Protein AF-A0A847DTK2-F1 (afdb_monomer_lite)

Structure (mmCIF, N/CA/C/O backbone):
data_AF-A0A847DTK2-F1
#
_entry.id   AF-A0A847DTK2-F1
#
loop_
_atom_site.group_PDB
_atom_site.id
_atom_site.type_symbol
_atom_site.label_atom_id
_atom_site.label_alt_id
_atom_site.label_comp_id
_atom_site.label_asym_id
_atom_site.label_entity_id
_atom_site.label_seq_id
_atom_site.pdbx_PDB_ins_code
_atom_site.Cartn_x
_atom_site.Cartn_y
_atom_site.Cartn_z
_atom_site.occupancy
_atom_site.B_iso_or_equiv
_atom_site.auth_seq_id
_atom_site.auth_comp_id
_atom_site.auth_asym_id
_atom_site.auth_atom_id
_atom_site.pdbx_PDB_model_num
ATOM 1 N N . MET A 1 1 ? 12.671 6.058 -15.337 1.00 56.00 1 MET A N 1
ATOM 2 C CA . MET A 1 1 ? 12.911 5.228 -14.127 1.00 56.00 1 MET A CA 1
ATOM 3 C C . MET A 1 1 ? 12.665 5.993 -12.831 1.00 56.00 1 MET A C 1
ATOM 5 O O . MET A 1 1 ? 12.010 5.424 -11.968 1.00 56.00 1 MET A O 1
ATOM 9 N N . ASN A 1 2 ? 13.105 7.254 -12.712 1.00 63.12 2 ASN A N 1
ATOM 10 C CA . ASN A 1 2 ? 12.919 8.051 -11.490 1.00 63.12 2 ASN A CA 1
ATOM 11 C C . ASN A 1 2 ? 11.450 8.276 -11.110 1.00 63.12 2 ASN A C 1
ATOM 13 O O . ASN A 1 2 ? 11.095 8.028 -9.970 1.00 63.12 2 ASN A O 1
ATOM 17 N N . GLU A 1 3 ? 10.576 8.658 -12.047 1.00 69.12 3 GLU A N 1
ATOM 18 C CA . GLU A 1 3 ? 9.178 8.969 -11.697 1.00 69.12 3 GLU A CA 1
ATOM 19 C C . GLU A 1 3 ? 8.407 7.770 -11.137 1.00 69.12 3 GLU A C 1
ATOM 21 O O . GLU A 1 3 ? 7.666 7.918 -10.169 1.00 69.12 3 GLU A O 1
ATOM 26 N N . ILE A 1 4 ? 8.640 6.575 -11.692 1.00 71.06 4 ILE A N 1
ATOM 27 C CA . ILE A 1 4 ? 7.989 5.330 -11.259 1.00 71.06 4 ILE A CA 1
ATOM 28 C C . ILE A 1 4 ? 8.470 4.917 -9.863 1.00 71.06 4 ILE A C 1
ATOM 30 O O . ILE A 1 4 ? 7.670 4.489 -9.039 1.00 71.06 4 ILE A O 1
ATOM 34 N N . ALA A 1 5 ? 9.772 5.055 -9.589 1.00 73.62 5 ALA A N 1
ATOM 35 C CA . ALA A 1 5 ? 10.326 4.775 -8.267 1.00 73.62 5 ALA A CA 1
ATOM 36 C C . ALA A 1 5 ? 9.801 5.770 -7.218 1.00 73.62 5 ALA A C 1
ATOM 38 O O . ALA A 1 5 ? 9.458 5.383 -6.106 1.00 73.62 5 ALA A O 1
ATOM 39 N N . THR A 1 6 ? 9.670 7.047 -7.579 1.00 80.06 6 THR A N 1
ATOM 40 C CA . THR A 1 6 ? 9.105 8.064 -6.686 1.00 80.06 6 THR A CA 1
ATOM 41 C C . THR A 1 6 ? 7.624 7.806 -6.398 1.00 80.06 6 THR A C 1
ATOM 43 O O . THR A 1 6 ? 7.197 7.928 -5.251 1.00 80.06 6 THR A O 1
ATOM 46 N N . THR A 1 7 ? 6.836 7.402 -7.403 1.00 81.38 7 THR A N 1
ATOM 47 C CA . THR A 1 7 ? 5.408 7.087 -7.208 1.00 81.38 7 THR A CA 1
ATOM 48 C C . THR A 1 7 ? 5.202 5.833 -6.372 1.00 81.38 7 THR A C 1
ATOM 50 O O . THR A 1 7 ? 4.340 5.835 -5.494 1.00 81.38 7 THR A O 1
ATOM 53 N N . SER A 1 8 ? 5.995 4.780 -6.577 1.00 82.75 8 SER A N 1
ATOM 54 C CA . SER A 1 8 ? 5.894 3.573 -5.754 1.00 82.75 8 SER A CA 1
ATOM 55 C C . SER A 1 8 ? 6.299 3.827 -4.304 1.00 82.75 8 SER A C 1
ATOM 57 O O . SER A 1 8 ? 5.596 3.384 -3.399 1.00 82.75 8 SER A O 1
ATOM 59 N N . ILE A 1 9 ? 7.358 4.603 -4.060 1.00 85.38 9 ILE A N 1
ATOM 60 C CA . ILE A 1 9 ? 7.744 5.022 -2.705 1.00 85.38 9 ILE A CA 1
ATOM 61 C C . ILE A 1 9 ? 6.614 5.829 -2.054 1.00 85.38 9 ILE A C 1
ATOM 63 O O . ILE A 1 9 ? 6.233 5.540 -0.921 1.00 85.38 9 ILE A O 1
ATOM 67 N N . ALA A 1 10 ? 6.024 6.791 -2.769 1.00 87.31 10 ALA A N 1
ATOM 68 C CA . ALA A 1 10 ? 4.904 7.579 -2.258 1.00 87.31 10 ALA A CA 1
ATOM 69 C C . ALA A 1 10 ? 3.678 6.708 -1.914 1.00 87.31 10 ALA A C 1
ATOM 71 O O . ALA A 1 10 ? 3.062 6.906 -0.865 1.00 87.31 10 ALA A O 1
ATOM 72 N N . LEU A 1 11 ? 3.357 5.711 -2.745 1.00 88.31 11 LEU A N 1
ATOM 73 C CA . LEU A 1 11 ? 2.270 4.754 -2.497 1.00 88.31 11 LEU A CA 1
ATOM 74 C C . LEU A 1 11 ? 2.545 3.860 -1.282 1.00 88.31 11 LEU A C 1
ATOM 76 O O . LEU A 1 11 ? 1.644 3.628 -0.477 1.00 88.31 11 LEU A O 1
ATOM 80 N N . VAL A 1 12 ? 3.789 3.414 -1.097 1.00 89.31 12 VAL A N 1
ATOM 81 C CA . VAL A 1 12 ? 4.211 2.656 0.092 1.00 89.31 12 VAL A CA 1
ATOM 82 C C . VAL A 1 12 ? 4.083 3.523 1.347 1.00 89.31 12 VAL A C 1
ATOM 84 O O . VAL A 1 12 ? 3.491 3.098 2.337 1.00 89.31 12 VAL A O 1
ATOM 87 N N . PHE A 1 13 ? 4.547 4.773 1.319 1.00 91.69 13 PHE A N 1
ATOM 88 C CA . PHE A 1 13 ? 4.356 5.680 2.455 1.00 91.69 13 PHE A CA 1
ATOM 89 C C . PHE A 1 13 ? 2.873 5.928 2.755 1.00 91.69 13 PHE A C 1
ATOM 91 O O . PHE A 1 13 ? 2.468 5.878 3.918 1.00 91.69 13 PHE A O 1
ATOM 98 N N . ALA A 1 14 ? 2.042 6.113 1.728 1.00 91.00 14 ALA A N 1
ATOM 99 C CA . ALA A 1 14 ? 0.601 6.267 1.899 1.00 91.00 14 ALA A CA 1
ATOM 100 C C . ALA A 1 14 ? -0.045 5.011 2.518 1.00 91.00 14 ALA A C 1
ATOM 102 O O . ALA A 1 14 ? -0.840 5.120 3.457 1.00 91.00 14 ALA A O 1
ATOM 103 N N . GLY A 1 15 ? 0.324 3.814 2.053 1.00 90.44 15 GLY A N 1
ATOM 104 C CA . GLY A 1 15 ? -0.149 2.545 2.611 1.00 90.44 15 GLY A CA 1
ATOM 105 C C . GLY A 1 15 ? 0.278 2.336 4.069 1.00 90.44 15 GLY A C 1
ATOM 106 O O . GLY A 1 15 ? -0.543 1.933 4.893 1.00 90.44 15 GLY A O 1
ATOM 107 N N . LEU A 1 16 ? 1.520 2.692 4.419 1.00 92.12 16 LEU A N 1
ATOM 108 C CA . LEU A 1 16 ? 2.026 2.646 5.797 1.00 92.12 16 LEU A CA 1
ATOM 109 C C . LEU A 1 16 ? 1.263 3.601 6.715 1.00 92.12 16 LEU A C 1
ATOM 111 O O . LEU A 1 16 ? 0.825 3.192 7.786 1.00 92.12 16 LEU A O 1
ATOM 115 N N . ILE A 1 17 ? 1.054 4.852 6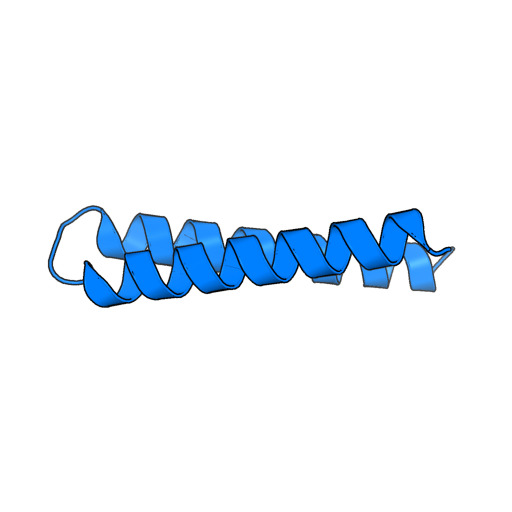.298 1.00 92.69 17 ILE A N 1
ATOM 116 C CA . ILE A 1 17 ? 0.289 5.829 7.086 1.00 92.69 17 ILE A CA 1
ATOM 117 C C . ILE A 1 17 ? -1.143 5.330 7.304 1.00 92.69 17 ILE A C 1
ATOM 119 O O . ILE A 1 17 ? -1.663 5.400 8.417 1.00 92.69 17 ILE A O 1
ATOM 123 N N . THR A 1 18 ? -1.760 4.765 6.266 1.00 91.56 18 THR A N 1
ATOM 124 C CA . THR A 1 18 ? -3.115 4.199 6.346 1.00 91.56 18 THR A CA 1
ATOM 125 C C . THR A 1 18 ? -3.178 3.026 7.326 1.00 91.56 18 THR A C 1
ATOM 127 O O . THR A 1 18 ? -4.110 2.949 8.128 1.00 91.56 18 THR A O 1
ATOM 130 N N . LEU A 1 19 ? -2.162 2.155 7.328 1.00 91.88 19 LEU A N 1
ATOM 131 C CA . LEU A 1 19 ? -2.024 1.070 8.302 1.00 91.88 19 LEU A CA 1
ATOM 132 C C . LEU A 1 19 ? -1.851 1.590 9.727 1.00 91.88 19 LEU A C 1
ATOM 134 O O . LEU A 1 19 ? -2.527 1.097 10.626 1.00 91.88 19 LEU A O 1
ATOM 138 N N . ILE A 1 20 ? -0.999 2.597 9.934 1.00 93.00 20 ILE A N 1
ATOM 139 C CA . ILE A 1 20 ? -0.794 3.219 11.248 1.00 93.00 20 ILE A CA 1
ATOM 140 C C . ILE A 1 20 ?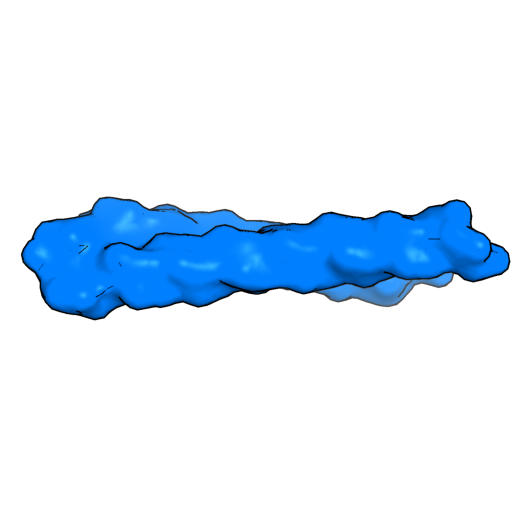 -2.122 3.779 11.760 1.00 93.00 20 ILE A C 1
ATOM 142 O O . ILE A 1 20 ? -2.544 3.438 12.861 1.00 93.00 20 ILE A O 1
ATOM 146 N N . VAL A 1 21 ? -2.834 4.564 10.946 1.00 91.06 21 VAL A N 1
ATOM 147 C CA . VAL A 1 21 ? -4.129 5.148 11.334 1.00 91.06 21 VAL A CA 1
ATOM 148 C C . VAL A 1 21 ? -5.175 4.063 11.600 1.00 91.06 21 VAL A C 1
ATOM 150 O O . VAL A 1 21 ? -5.915 4.151 12.585 1.00 91.06 21 VAL A O 1
ATOM 153 N N . GLY A 1 22 ? -5.235 3.036 10.750 1.00 89.81 22 GLY A N 1
ATOM 154 C CA . GLY A 1 22 ? -6.136 1.898 10.917 1.00 89.81 22 GLY A CA 1
ATOM 155 C C . GLY A 1 22 ? -5.860 1.121 12.202 1.00 89.81 22 GLY A C 1
ATOM 156 O O . GLY A 1 22 ? -6.795 0.793 12.933 1.00 89.81 22 GLY A O 1
ATOM 157 N N . TYR A 1 23 ? -4.584 0.901 12.523 1.00 89.88 23 TYR A N 1
ATOM 158 C CA . TYR A 1 23 ? -4.153 0.214 13.736 1.00 89.88 23 TYR A CA 1
ATOM 159 C C . TYR A 1 23 ? -4.408 1.050 14.996 1.00 89.88 23 TYR A C 1
ATOM 161 O O . TYR A 1 23 ? -4.942 0.533 15.976 1.00 89.88 23 TYR A O 1
ATOM 169 N N . THR A 1 24 ? -4.122 2.355 14.972 1.00 91.31 24 THR A N 1
ATOM 170 C CA . THR A 1 24 ? -4.420 3.264 16.093 1.00 91.31 24 THR A CA 1
ATOM 171 C C . THR A 1 24 ? -5.920 3.342 16.379 1.00 91.31 24 THR A C 1
ATOM 173 O O . THR A 1 24 ? -6.324 3.469 17.531 1.00 91.31 24 THR A O 1
ATOM 176 N N . LYS A 1 25 ? -6.767 3.250 15.347 1.00 89.56 25 LYS A N 1
ATOM 177 C CA . LYS A 1 25 ? -8.232 3.261 15.489 1.00 89.56 25 LYS A CA 1
ATOM 178 C C . LYS A 1 25 ? -8.857 1.864 15.422 1.00 89.56 25 LYS A C 1
ATOM 180 O O . LYS A 1 25 ? -10.054 1.773 15.142 1.00 89.56 25 LYS A O 1
ATOM 185 N N . ARG A 1 26 ? -8.093 0.799 15.703 1.00 84.06 26 ARG A N 1
ATOM 186 C CA . ARG A 1 26 ? -8.557 -0.602 15.625 1.00 84.06 26 ARG A CA 1
ATOM 187 C C . ARG A 1 26 ? -9.808 -0.888 16.459 1.00 84.06 26 ARG A C 1
ATOM 189 O O . ARG A 1 26 ? -10.625 -1.704 16.057 1.00 84.06 26 ARG A O 1
ATOM 196 N N . ASP A 1 27 ? -9.975 -0.182 17.576 1.00 87.00 27 ASP A N 1
ATOM 197 C CA . ASP A 1 27 ? -11.127 -0.307 18.476 1.00 87.00 27 ASP A CA 1
ATOM 198 C C . ASP A 1 27 ? -12.425 0.272 17.891 1.00 87.00 27 ASP A C 1
ATOM 200 O O . ASP A 1 27 ? -13.523 -0.045 18.347 1.00 87.00 27 ASP A O 1
ATOM 204 N N . LYS A 1 28 ? -12.337 1.115 16.854 1.00 86.38 28 LYS A N 1
ATOM 205 C CA . LYS A 1 28 ? -13.517 1.598 16.132 1.00 86.38 28 LYS A CA 1
ATOM 206 C C . LYS A 1 28 ? -13.867 0.637 15.002 1.00 86.38 28 LYS A C 1
ATOM 208 O O . LYS A 1 28 ? -12.994 0.100 14.333 1.00 86.38 28 LYS A O 1
ATOM 213 N N . ARG A 1 29 ? -15.164 0.531 14.692 1.00 84.44 29 ARG A N 1
ATOM 214 C CA . ARG A 1 29 ? -15.706 -0.324 13.615 1.00 84.44 29 ARG A CA 1
ATOM 215 C C . ARG A 1 29 ? -15.022 -0.134 12.247 1.00 84.44 29 ARG A C 1
ATOM 217 O O . ARG A 1 29 ? -14.991 -1.061 11.449 1.00 84.44 29 ARG A O 1
ATOM 224 N N . TYR A 1 30 ? -14.456 1.048 11.990 1.00 83.44 30 TYR A N 1
ATOM 225 C CA . TYR A 1 30 ? -13.739 1.378 10.751 1.00 83.44 30 TYR A CA 1
ATOM 226 C C . TYR A 1 30 ? -12.244 1.021 10.767 1.00 83.44 30 TYR A C 1
ATOM 228 O O . TYR A 1 30 ? -11.627 0.993 9.708 1.00 83.44 30 TYR A O 1
ATOM 236 N N . GLY A 1 31 ? -11.652 0.741 11.931 1.00 85.06 31 GLY A N 1
ATOM 237 C CA . GLY A 1 31 ? -10.238 0.384 12.068 1.00 85.06 31 GLY A CA 1
ATOM 238 C C . GLY A 1 31 ? -9.837 -0.804 11.187 1.00 85.06 31 GLY A C 1
ATOM 239 O O . GLY A 1 31 ? -8.948 -0.644 10.352 1.00 85.06 31 GLY A O 1
ATOM 240 N N . PRO A 1 32 ? -10.543 -1.951 11.260 1.00 89.38 32 PRO A N 1
ATOM 241 C CA . PRO A 1 32 ? -10.268 -3.103 10.400 1.00 89.38 32 PRO A CA 1
ATOM 242 C 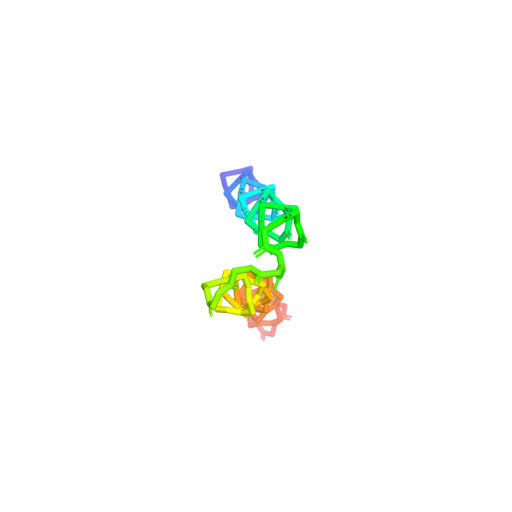C . PRO A 1 32 ? -10.374 -2.788 8.901 1.00 89.38 32 PRO A C 1
ATOM 244 O O . PRO A 1 32 ? -9.563 -3.270 8.115 1.00 89.38 32 PRO A O 1
ATOM 247 N N . PHE A 1 33 ? -11.322 -1.932 8.503 1.00 89.62 33 PHE A N 1
ATOM 248 C CA . PHE A 1 33 ? -11.475 -1.497 7.111 1.00 89.62 33 PHE A CA 1
ATOM 249 C C . PHE A 1 33 ? -10.297 -0.640 6.632 1.00 89.62 33 PHE A C 1
ATOM 251 O O . PHE A 1 33 ? -9.817 -0.837 5.518 1.00 89.62 33 PHE A O 1
ATOM 258 N N . LEU A 1 34 ? -9.797 0.279 7.466 1.00 88.31 34 LEU A N 1
ATOM 259 C CA . LEU A 1 34 ? -8.605 1.067 7.138 1.00 88.31 34 LEU A CA 1
ATOM 260 C C . LEU A 1 34 ? -7.347 0.199 7.056 1.00 88.31 34 LEU A C 1
ATOM 262 O O . LEU A 1 34 ? -6.531 0.395 6.158 1.00 88.31 34 LEU A O 1
ATOM 266 N N . ILE A 1 35 ? -7.201 -0.778 7.955 1.00 91.00 35 ILE A N 1
ATOM 267 C CA . ILE A 1 35 ? -6.090 -1.735 7.896 1.00 91.00 35 ILE A CA 1
ATOM 268 C C . ILE A 1 35 ? -6.151 -2.505 6.574 1.00 91.00 35 ILE A C 1
ATOM 270 O O . ILE A 1 35 ? -5.151 -2.580 5.864 1.00 91.00 35 ILE A O 1
ATOM 274 N N . TRP A 1 36 ? -7.332 -3.005 6.203 1.00 93.12 36 TRP A N 1
ATOM 275 C CA . TRP A 1 36 ? -7.530 -3.722 4.946 1.00 93.12 36 TRP A CA 1
ATOM 276 C C . TRP A 1 36 ? -7.181 -2.861 3.725 1.00 93.12 36 TRP A C 1
ATOM 278 O O . TRP A 1 36 ? -6.429 -3.303 2.858 1.00 93.12 36 TRP A O 1
ATOM 288 N N . ALA A 1 37 ? -7.630 -1.603 3.695 1.00 90.06 37 ALA A N 1
ATOM 289 C CA . ALA A 1 37 ? -7.289 -0.662 2.628 1.00 90.06 37 ALA A CA 1
ATOM 290 C C . ALA A 1 37 ? -5.771 -0.421 2.515 1.00 90.06 37 ALA A C 1
ATOM 292 O O . ALA A 1 37 ? -5.227 -0.408 1.410 1.00 90.06 37 ALA A O 1
ATOM 293 N N . GLY A 1 38 ? -5.069 -0.289 3.645 1.00 91.19 38 GLY A N 1
ATOM 294 C CA . GLY A 1 38 ? -3.613 -0.145 3.669 1.00 91.19 38 GLY A CA 1
ATOM 295 C C . GLY A 1 38 ? -2.875 -1.383 3.143 1.00 91.19 38 GLY A C 1
ATOM 296 O O . GLY A 1 38 ? -1.935 -1.248 2.359 1.00 91.19 38 GLY A O 1
ATOM 297 N N . VAL A 1 39 ? -3.336 -2.589 3.499 1.00 92.12 39 VAL A N 1
ATOM 298 C CA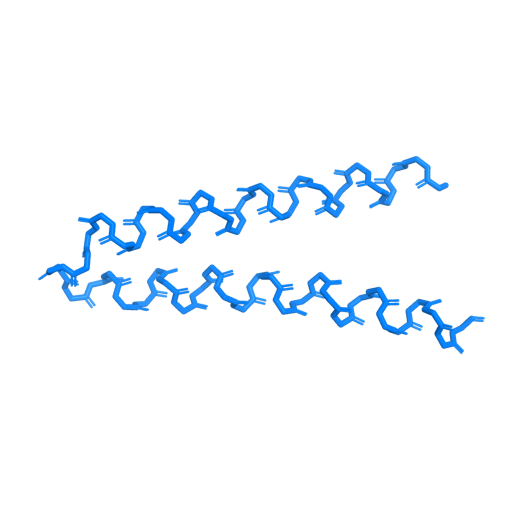 . VAL A 1 39 ? -2.776 -3.854 2.983 1.00 92.12 39 VAL A CA 1
ATOM 299 C C . VAL A 1 39 ? -2.991 -3.986 1.473 1.00 92.12 39 VAL A C 1
ATOM 301 O O . VAL A 1 39 ? -2.053 -4.319 0.751 1.00 92.12 39 VAL A O 1
ATOM 304 N N . VAL A 1 40 ? -4.195 -3.690 0.974 1.00 93.38 40 VAL A N 1
ATOM 305 C CA . VAL A 1 40 ? -4.501 -3.752 -0.468 1.00 93.38 40 VAL A CA 1
ATOM 306 C C . VAL A 1 40 ? -3.662 -2.745 -1.260 1.00 93.38 40 VAL A C 1
ATOM 308 O O . VAL A 1 40 ? -3.171 -3.071 -2.340 1.00 93.38 40 VAL A O 1
ATOM 311 N N . CYS A 1 41 ? -3.433 -1.552 -0.706 1.00 91.00 41 CYS A N 1
ATOM 312 C CA . CYS A 1 41 ? -2.561 -0.543 -1.308 1.00 91.00 41 CYS A CA 1
ATOM 313 C C . CYS A 1 41 ? -1.103 -1.028 -1.427 1.00 91.00 41 CYS A C 1
ATOM 315 O O . CYS A 1 41 ? -0.452 -0.804 -2.440 1.00 91.00 41 CYS A O 1
ATOM 317 N N . MET A 1 42 ? -0.591 -1.755 -0.432 1.00 89.88 42 MET A N 1
ATOM 318 C CA . MET A 1 42 ? 0.744 -2.364 -0.519 1.00 89.88 42 MET A CA 1
ATOM 319 C C . MET A 1 42 ? 0.803 -3.495 -1.544 1.00 89.88 42 MET A C 1
ATOM 321 O O . MET A 1 42 ? 1.753 -3.592 -2.322 1.00 89.88 42 MET A O 1
ATOM 325 N N . LEU A 1 43 ? -0.230 -4.337 -1.570 1.00 91.56 43 LEU A N 1
ATOM 326 C CA . LEU A 1 43 ? -0.349 -5.437 -2.524 1.00 91.56 43 LEU A CA 1
ATOM 327 C C . LEU A 1 43 ? -0.356 -4.942 -3.971 1.00 91.56 43 LEU A C 1
ATOM 329 O O . LEU A 1 43 ? 0.299 -5.550 -4.813 1.00 91.56 43 LEU A O 1
ATOM 333 N N . SER A 1 44 ? -1.036 -3.832 -4.268 1.00 89.44 44 SER A N 1
ATOM 334 C CA . SER A 1 44 ? -1.067 -3.280 -5.626 1.00 89.44 44 SER A CA 1
ATOM 335 C C . SER A 1 44 ? 0.317 -2.827 -6.104 1.00 89.44 44 SER A C 1
ATOM 337 O O . SER A 1 44 ? 0.675 -3.087 -7.253 1.00 89.44 44 SER A O 1
ATOM 339 N N . VAL A 1 45 ? 1.134 -2.238 -5.221 1.00 88.88 45 VAL A N 1
ATOM 340 C CA . VAL A 1 45 ? 2.527 -1.877 -5.532 1.00 88.88 45 VAL A CA 1
ATOM 341 C C . VAL A 1 45 ? 3.356 -3.128 -5.824 1.00 88.88 45 VAL A C 1
ATOM 343 O O . VAL A 1 45 ? 4.082 -3.162 -6.816 1.00 88.88 45 VAL A O 1
ATOM 346 N N . ILE A 1 46 ? 3.221 -4.178 -5.009 1.00 89.38 46 ILE A N 1
ATOM 347 C CA . ILE A 1 46 ? 3.935 -5.448 -5.219 1.00 89.38 46 ILE A CA 1
ATOM 348 C C . ILE A 1 46 ? 3.547 -6.065 -6.568 1.00 89.38 46 ILE A C 1
ATOM 350 O O . ILE A 1 46 ? 4.423 -6.413 -7.358 1.00 89.38 46 ILE A O 1
ATOM 354 N N . VAL A 1 47 ? 2.247 -6.151 -6.864 1.00 91.69 47 VAL A N 1
ATOM 355 C CA . VAL A 1 47 ? 1.739 -6.687 -8.136 1.00 91.69 47 VAL A CA 1
ATOM 356 C C . VAL A 1 47 ? 2.265 -5.879 -9.322 1.00 91.69 47 VAL A C 1
ATOM 358 O O . VAL A 1 47 ? 2.696 -6.468 -10.311 1.00 91.69 47 VAL A O 1
ATOM 361 N N . TYR A 1 48 ? 2.299 -4.549 -9.215 1.00 88.44 48 TYR A N 1
ATOM 362 C CA . TYR A 1 48 ? 2.863 -3.685 -10.251 1.00 88.44 48 TYR A CA 1
ATOM 363 C C . TYR A 1 48 ? 4.343 -3.999 -10.528 1.00 88.44 48 TYR A C 1
ATOM 365 O O . TYR A 1 48 ? 4.744 -4.105 -11.687 1.00 88.44 48 TYR A O 1
ATOM 373 N N . TYR A 1 49 ? 5.151 -4.204 -9.483 1.00 85.38 49 TYR A N 1
ATOM 374 C CA . TYR A 1 49 ? 6.555 -4.594 -9.644 1.00 85.38 49 TYR A CA 1
ATOM 375 C C . TYR A 1 49 ? 6.722 -5.996 -10.231 1.00 85.38 49 TYR A C 1
ATOM 377 O O . TYR A 1 49 ? 7.605 -6.186 -11.064 1.00 85.38 49 TYR A O 1
ATOM 385 N N . ILE A 1 50 ? 5.881 -6.960 -9.841 1.00 89.81 50 ILE A N 1
ATOM 386 C CA . ILE A 1 50 ? 5.911 -8.320 -10.401 1.00 89.81 50 ILE A CA 1
ATOM 387 C C . ILE A 1 50 ? 5.593 -8.283 -11.897 1.00 89.81 50 ILE A C 1
ATOM 389 O O . ILE A 1 50 ? 6.360 -8.816 -12.693 1.00 89.81 50 ILE A O 1
ATOM 393 N N . LEU A 1 51 ? 4.500 -7.618 -12.285 1.00 90.44 51 LEU A N 1
ATOM 394 C CA . LEU A 1 51 ? 4.107 -7.477 -13.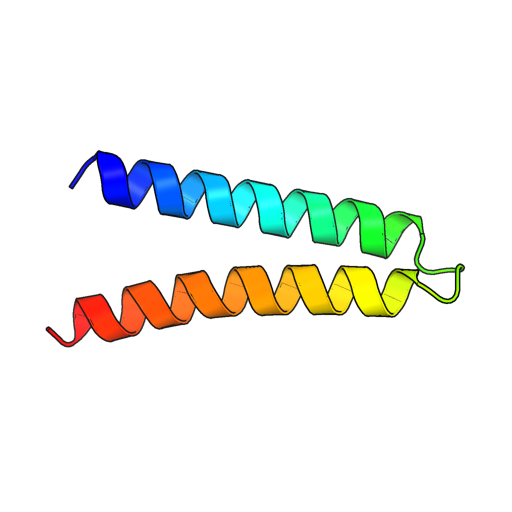691 1.00 90.44 51 LEU A CA 1
ATOM 395 C C . LEU A 1 51 ? 5.205 -6.801 -14.509 1.00 90.44 51 LEU A C 1
ATOM 397 O O . LEU A 1 51 ? 5.528 -7.250 -15.603 1.00 90.44 51 LEU A O 1
ATOM 401 N N . ARG A 1 52 ? 5.827 -5.764 -13.945 1.00 85.00 52 ARG A N 1
ATOM 402 C CA . ARG A 1 52 ? 6.943 -5.072 -14.585 1.00 85.00 52 ARG A CA 1
ATOM 403 C C . ARG A 1 52 ? 8.215 -5.912 -14.668 1.00 85.00 52 ARG A C 1
ATOM 405 O O . ARG A 1 52 ? 9.004 -5.684 -15.566 1.00 85.00 52 ARG A O 1
ATOM 412 N N . SER A 1 53 ? 8.447 -6.832 -13.737 1.00 83.50 53 SER A N 1
ATOM 413 C CA . SER A 1 53 ? 9.591 -7.747 -13.801 1.00 83.50 53 SER A CA 1
ATOM 414 C C . SER A 1 53 ? 9.406 -8.853 -14.843 1.00 83.50 53 SER A C 1
ATOM 416 O O . SER A 1 53 ? 10.385 -9.508 -15.192 1.00 83.50 53 SER A O 1
ATOM 418 N N . LEU A 1 54 ? 8.167 -9.108 -15.272 1.00 85.56 54 LEU A N 1
ATOM 419 C CA . LEU A 1 54 ? 7.825 -10.116 -16.275 1.00 85.56 54 LEU A CA 1
ATOM 420 C C . LEU A 1 54 ? 7.787 -9.555 -17.708 1.00 85.56 54 LEU A C 1
ATOM 422 O O . LEU A 1 54 ? 7.840 -10.346 -18.647 1.00 85.56 54 LEU A O 1
ATOM 426 N N . GLN A 1 55 ? 7.676 -8.231 -17.869 1.00 69.06 55 GLN A N 1
ATOM 427 C CA . GLN A 1 55 ? 7.804 -7.519 -19.150 1.00 69.06 55 GLN A CA 1
ATOM 428 C C . GLN A 1 55 ? 9.234 -7.038 -19.380 1.00 69.06 5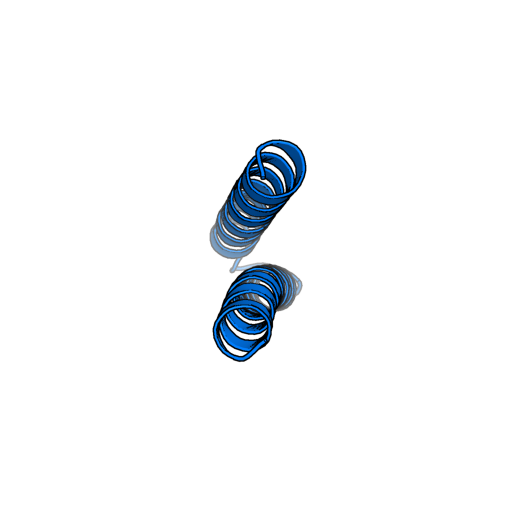5 GLN A C 1
ATOM 430 O O . GLN A 1 55 ? 9.665 -7.098 -20.551 1.00 69.06 55 GLN A O 1
#

Sequence (55 aa):
MNEIATTSIALVFAGLITLIVGYTKRDKRYGPFLIWAGVVCMLSVIVYYILRSLQ

pLDDT: mean 86.38, std 7.7, range [56.0, 93.38]

Radius of gyration: 13.13 Å; chains: 1; bounding box: 29×19×38 Å

Secondary structure (DSSP, 8-state):
-HHHHHHHHHHHHHHHHHHHHHHHTTTSTTHHHHHHHHHHHHHHHHHHHHHHHH-

Foldseek 3Di:
DVVLVVVLVVLLVVLVVLLVVLVVVVVDPCSVVSNVVSVVSNVVSVVVVVVVVVD